Protein AF-A0A2T1D5I8-F1 (afdb_monomer_lite)

Foldseek 3Di:
DVVVLVVCPPPQEAEDEPVVPVCVVSCVVNVHHYHYDYPFDQDQWLQAAGRDDDPDRDDDPVSSVVRNVNNVVPD

Radius of gyration: 17.21 Å; chains: 1; bounding box: 35×19×43 Å

Organism: NCBI:txid1920490

pLDDT: mean 83.71, std 10.01, range [51.0, 95.12]

Secondary structure (DSSP, 8-state):
-HHHHHHTTT-S-EEEEGGGGGGHHHHHHHT--EEEE-SS--S--SSS-TT-----SS--HHHHHHHHHHHHS--

Structure (mmCIF, N/CA/C/O backbone):
data_AF-A0A2T1D5I8-F1
#
_entry.id   AF-A0A2T1D5I8-F1
#
loop_
_atom_site.group_PDB
_atom_site.id
_atom_site.type_symb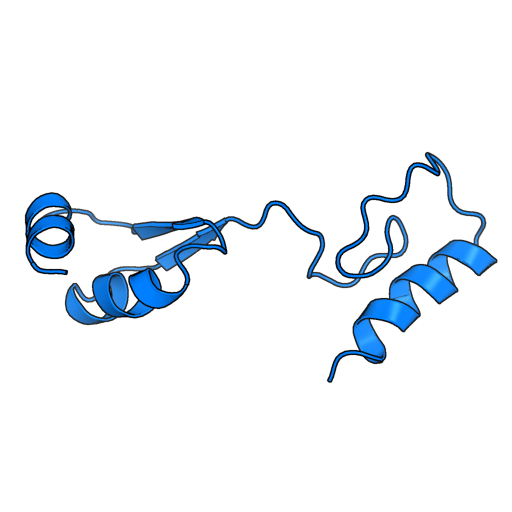ol
_atom_site.label_atom_id
_atom_site.label_alt_id
_atom_site.label_comp_id
_atom_site.label_asym_id
_atom_site.label_entity_id
_atom_site.label_seq_id
_atom_site.pdbx_PDB_ins_code
_atom_site.Cartn_x
_atom_site.Cartn_y
_atom_site.Cartn_z
_atom_site.occupancy
_atom_site.B_iso_or_equiv
_atom_site.auth_seq_id
_atom_site.auth_comp_id
_atom_site.auth_asym_id
_atom_site.auth_atom_id
_atom_site.pdbx_PDB_model_num
ATOM 1 N N . MET A 1 1 ? -4.982 12.495 15.673 1.00 61.34 1 MET A N 1
ATOM 2 C CA . MET A 1 1 ? -4.868 11.030 15.883 1.00 61.34 1 MET A CA 1
ATOM 3 C C . MET A 1 1 ? -6.090 10.479 16.608 1.00 61.34 1 MET A C 1
ATOM 5 O O . MET A 1 1 ? -6.562 9.442 16.169 1.00 61.34 1 MET A O 1
ATOM 9 N N . SER A 1 2 ? -6.617 11.167 17.632 1.00 72.50 2 SER A N 1
ATOM 10 C CA . SER A 1 2 ? -7.889 10.825 18.303 1.00 72.50 2 SER A CA 1
ATOM 11 C C . SER A 1 2 ? -9.028 10.578 17.317 1.00 72.50 2 SER A C 1
ATOM 13 O O . SER A 1 2 ? -9.585 9.495 17.298 1.00 72.50 2 SER A O 1
ATOM 15 N N . ASP A 1 3 ? -9.263 11.516 16.400 1.00 83.06 3 ASP A N 1
ATOM 16 C CA . ASP A 1 3 ? -10.446 11.485 15.531 1.00 83.06 3 ASP A CA 1
ATOM 17 C C . ASP A 1 3 ? -10.451 10.282 14.579 1.00 83.06 3 ASP A C 1
ATOM 19 O O . ASP A 1 3 ? -11.498 9.774 14.197 1.00 83.06 3 ASP A O 1
ATOM 23 N N . ILE A 1 4 ? -9.262 9.805 14.200 1.00 82.38 4 ILE A N 1
ATOM 24 C CA . ILE A 1 4 ? -9.096 8.665 13.294 1.00 82.38 4 ILE A CA 1
ATOM 25 C C . ILE A 1 4 ? -9.217 7.356 14.066 1.00 82.38 4 ILE A C 1
ATOM 27 O O . ILE A 1 4 ? -9.814 6.420 13.550 1.00 82.38 4 ILE A O 1
ATOM 31 N N . LEU A 1 5 ? -8.701 7.299 15.298 1.00 84.50 5 LEU A N 1
ATOM 32 C CA . LEU A 1 5 ? -8.935 6.171 16.200 1.00 84.50 5 LEU A CA 1
ATOM 33 C C . LEU A 1 5 ? -10.429 6.017 16.489 1.00 84.50 5 LEU A C 1
ATOM 35 O O . LEU A 1 5 ? -10.952 4.921 16.345 1.00 84.50 5 LEU A O 1
ATOM 39 N N . ASP A 1 6 ? -11.118 7.113 16.800 1.00 87.94 6 ASP A N 1
ATOM 40 C CA . ASP A 1 6 ? -12.554 7.106 17.081 1.00 87.94 6 ASP A CA 1
ATOM 41 C C . ASP A 1 6 ? -13.367 6.700 15.845 1.00 87.94 6 ASP A C 1
ATOM 43 O O . ASP A 1 6 ? -14.251 5.851 15.936 1.00 87.94 6 ASP A O 1
ATOM 47 N N . ALA A 1 7 ? -13.017 7.221 14.665 1.00 86.25 7 ALA A N 1
ATOM 48 C CA . ALA A 1 7 ? -13.679 6.865 13.410 1.00 86.25 7 ALA A CA 1
ATOM 49 C C . ALA A 1 7 ? -13.445 5.410 12.967 1.00 86.25 7 ALA A C 1
ATOM 51 O O . ALA A 1 7 ? -14.180 4.909 12.118 1.00 86.25 7 ALA A O 1
ATOM 52 N N . THR A 1 8 ? -12.417 4.743 13.495 1.00 87.50 8 THR A N 1
ATOM 53 C CA . THR A 1 8 ? -12.036 3.374 13.105 1.00 87.50 8 THR A CA 1
ATOM 54 C C . THR A 1 8 ? -12.353 2.338 14.179 1.00 87.50 8 THR A C 1
ATOM 56 O O . THR A 1 8 ? -12.054 1.156 14.003 1.00 87.50 8 THR A O 1
ATOM 59 N N . GLN A 1 9 ? -13.028 2.742 15.261 1.00 88.56 9 GLN A N 1
ATOM 60 C CA . GLN A 1 9 ? -13.553 1.810 16.253 1.00 88.56 9 GLN A CA 1
ATOM 61 C C . GLN A 1 9 ? -14.547 0.836 15.606 1.00 88.56 9 GLN A C 1
ATOM 63 O O . GLN A 1 9 ? -15.496 1.239 14.936 1.00 88.56 9 GLN A O 1
ATOM 68 N N . GLY A 1 10 ? -14.322 -0.463 15.819 1.00 90.75 10 GLY A N 1
ATOM 69 C CA . GLY A 1 10 ? -15.143 -1.535 15.249 1.00 90.75 10 GLY A CA 1
ATOM 70 C C . GLY A 1 10 ? -14.784 -1.932 13.814 1.00 90.75 10 GLY A C 1
ATOM 71 O O . GLY A 1 10 ? -15.440 -2.809 13.258 1.00 90.75 10 GLY A O 1
ATOM 72 N N . ALA A 1 11 ? -13.757 -1.328 13.207 1.00 92.06 11 ALA A N 1
ATOM 73 C CA . ALA A 1 11 ? -13.225 -1.810 11.938 1.00 92.06 11 ALA A CA 1
ATOM 74 C C . ALA A 1 11 ? -12.516 -3.161 12.127 1.00 92.06 11 ALA A C 1
ATOM 76 O O . ALA A 1 11 ? -11.758 -3.331 13.074 1.00 92.06 11 ALA A O 1
ATOM 77 N N . GLU A 1 12 ? -12.721 -4.102 11.205 1.00 94.44 12 GLU A N 1
ATOM 78 C CA . GLU A 1 12 ? -12.040 -5.410 11.214 1.00 94.44 12 GLU A CA 1
ATOM 79 C C . GLU A 1 12 ? -10.714 -5.390 10.435 1.00 94.44 12 GLU A C 1
ATOM 81 O O . GLU A 1 12 ? -9.856 -6.248 10.620 1.00 94.44 12 GLU A O 1
ATOM 86 N N . VAL A 1 13 ? -10.552 -4.412 9.538 1.00 93.31 13 VAL A N 1
ATOM 87 C CA . VAL A 1 13 ? -9.414 -4.260 8.625 1.00 93.31 13 VAL A CA 1
ATOM 88 C C . VAL A 1 13 ? -9.113 -2.780 8.430 1.00 93.31 13 VAL A C 1
ATOM 90 O O . VAL A 1 13 ? -10.023 -1.965 8.276 1.00 93.31 13 VAL A O 1
ATOM 93 N N . PHE A 1 14 ? -7.826 -2.444 8.348 1.00 93.38 14 PHE A N 1
ATOM 94 C CA . PHE A 1 14 ? -7.362 -1.092 8.055 1.00 93.38 14 PHE A CA 1
ATOM 95 C C . PHE A 1 14 ? -6.625 -1.044 6.709 1.00 93.38 14 PHE A C 1
ATOM 97 O O . PHE A 1 14 ? -5.625 -1.731 6.527 1.00 93.38 14 PHE A O 1
ATOM 104 N N . ILE A 1 15 ? -7.075 -0.219 5.759 1.00 94.44 15 ILE A N 1
ATOM 105 C CA . ILE A 1 15 ? -6.405 -0.036 4.458 1.00 94.44 15 ILE A CA 1
ATOM 106 C C . ILE A 1 15 ? -5.984 1.422 4.324 1.00 94.44 15 ILE A C 1
ATOM 108 O O . ILE A 1 15 ? -6.805 2.321 4.495 1.00 94.44 15 ILE A O 1
ATOM 112 N N . PHE A 1 16 ? -4.717 1.672 4.003 1.00 92.94 16 PHE A N 1
ATOM 113 C CA . PHE A 1 16 ? -4.187 3.032 3.939 1.00 92.94 16 PHE A CA 1
ATOM 114 C C . PHE A 1 16 ? -3.241 3.245 2.765 1.00 92.94 16 PHE A C 1
ATOM 116 O O . PHE A 1 16 ? -2.553 2.336 2.310 1.00 92.94 16 PHE A O 1
ATOM 123 N N . HIS A 1 17 ? -3.215 4.480 2.269 1.00 93.19 17 HIS A N 1
ATOM 124 C CA . HIS A 1 17 ? -2.320 4.897 1.195 1.00 93.19 17 HIS A CA 1
ATOM 125 C C . HIS A 1 17 ? -0.903 5.167 1.725 1.00 93.19 17 HIS A C 1
ATOM 127 O O . HIS A 1 17 ? -0.736 5.556 2.880 1.00 93.19 17 HIS A O 1
ATOM 133 N N . GLN A 1 18 ? 0.115 5.078 0.865 1.00 90.06 18 GLN A N 1
ATOM 134 C CA . GLN A 1 18 ? 1.529 5.3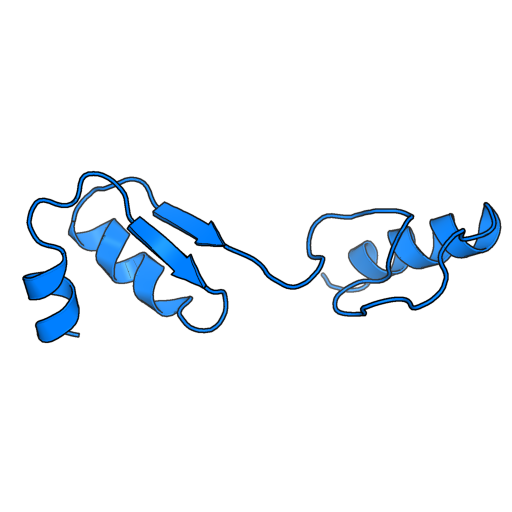02 1.225 1.00 90.06 18 GLN A CA 1
ATOM 135 C C . GLN A 1 18 ? 1.839 6.650 1.904 1.00 90.06 18 GLN A C 1
ATOM 137 O O . GLN A 1 18 ? 2.771 6.740 2.695 1.00 90.06 18 GLN A O 1
ATOM 142 N N . LEU A 1 19 ? 1.042 7.695 1.656 1.00 90.75 19 LEU A N 1
ATOM 143 C CA . LEU A 1 19 ? 1.188 8.998 2.332 1.00 90.75 19 LEU A CA 1
ATOM 144 C C . LEU A 1 19 ? 0.725 8.974 3.799 1.00 90.75 19 LEU A C 1
ATOM 146 O O . LEU A 1 19 ? 1.082 9.852 4.579 1.00 90.75 19 LEU A O 1
ATOM 150 N N . ALA A 1 20 ? -0.063 7.970 4.177 1.00 91.81 20 ALA A N 1
ATOM 151 C CA . ALA A 1 20 ? -0.583 7.761 5.519 1.00 91.81 20 ALA A CA 1
ATOM 152 C C . ALA A 1 20 ? 0.125 6.588 6.217 1.00 91.81 20 ALA A C 1
ATOM 154 O O . ALA A 1 20 ? -0.501 5.866 6.982 1.00 91.81 20 ALA A O 1
ATOM 155 N N . LEU A 1 21 ? 1.430 6.398 5.980 1.00 90.19 21 LEU A N 1
ATOM 156 C CA . LEU A 1 21 ? 2.233 5.342 6.621 1.00 90.19 21 LEU A CA 1
ATOM 157 C C . LEU A 1 21 ? 2.118 5.335 8.154 1.00 90.19 21 LEU A C 1
ATOM 159 O O . LEU A 1 21 ? 2.117 4.276 8.771 1.00 90.19 21 LEU A O 1
ATOM 163 N N . TRP A 1 22 ? 1.941 6.509 8.762 1.00 89.31 22 TRP A N 1
ATOM 164 C CA . TRP A 1 22 ? 1.713 6.659 10.201 1.00 89.31 22 TRP A CA 1
ATOM 165 C C . TRP A 1 22 ? 0.441 5.942 10.697 1.00 89.31 22 TRP A C 1
ATOM 167 O O . TRP A 1 22 ? 0.345 5.630 11.884 1.00 89.31 22 TRP A O 1
ATOM 177 N N . ALA A 1 23 ? -0.525 5.663 9.815 1.00 89.19 23 ALA A N 1
ATOM 178 C CA . ALA A 1 23 ? -1.774 4.983 10.149 1.00 89.19 23 ALA A CA 1
ATOM 179 C C . ALA A 1 23 ? -1.571 3.498 10.493 1.00 89.19 23 ALA A C 1
ATOM 181 O O . ALA A 1 23 ? -2.431 2.899 11.134 1.00 89.19 23 ALA A O 1
ATOM 182 N N . TYR A 1 24 ? -0.399 2.935 10.184 1.00 91.69 24 TYR A N 1
ATOM 183 C CA . TYR A 1 24 ? 0.026 1.639 10.710 1.00 91.69 24 TYR A CA 1
ATOM 184 C C . TYR A 1 24 ? -0.095 1.574 12.245 1.00 91.69 24 TYR A C 1
ATOM 186 O O . TYR A 1 24 ? -0.640 0.616 12.782 1.00 91.69 24 TYR A O 1
ATOM 194 N N . HIS A 1 25 ? 0.293 2.639 12.959 1.00 92.25 25 HIS A N 1
ATOM 195 C CA . HIS A 1 25 ? 0.192 2.700 14.425 1.00 92.25 25 HIS A CA 1
ATOM 196 C C . HIS A 1 25 ? -1.244 2.809 14.956 1.00 92.25 25 HIS A C 1
ATOM 198 O O . HIS A 1 25 ? -1.468 2.715 16.165 1.00 92.25 25 HIS A O 1
ATOM 204 N N . VAL A 1 26 ? -2.213 3.099 14.087 1.00 91.56 26 VAL A N 1
ATOM 205 C CA . VAL A 1 26 ? -3.639 3.061 14.434 1.00 91.56 26 VAL A CA 1
ATOM 206 C C . VAL A 1 26 ? -4.114 1.615 14.380 1.00 91.56 26 VAL A C 1
ATOM 208 O O . VAL A 1 26 ? -4.683 1.139 15.355 1.00 91.56 26 VAL A O 1
ATOM 211 N N . ALA A 1 27 ? -3.799 0.902 13.296 1.00 92.31 27 ALA A N 1
ATOM 212 C CA . ALA A 1 27 ? -4.120 -0.517 13.161 1.00 92.31 27 ALA A CA 1
ATOM 213 C C . ALA A 1 27 ? -3.448 -1.371 14.252 1.00 92.31 27 ALA A C 1
ATOM 215 O O . ALA A 1 27 ? -4.098 -2.222 14.848 1.00 92.31 27 ALA A O 1
ATOM 216 N N . GLU A 1 28 ? -2.189 -1.068 14.586 1.00 91.88 28 GLU A N 1
ATOM 217 C CA . GLU A 1 28 ? -1.452 -1.693 15.694 1.00 91.88 28 GLU A CA 1
ATOM 218 C C . GLU A 1 28 ? -2.141 -1.475 17.051 1.00 91.88 28 GLU A C 1
ATOM 220 O O . GLU A 1 28 ? -2.222 -2.393 17.859 1.00 91.88 28 GLU A O 1
ATOM 225 N N . ARG A 1 29 ? -2.685 -0.275 17.306 1.00 92.12 29 ARG A N 1
ATOM 226 C CA . ARG A 1 29 ? -3.420 0.018 18.550 1.00 92.12 29 ARG A CA 1
ATOM 227 C C . ARG A 1 29 ? -4.767 -0.689 18.642 1.00 92.12 29 ARG A C 1
ATOM 229 O O . ARG A 1 29 ? -5.221 -0.953 19.750 1.00 92.12 29 ARG A O 1
ATOM 236 N N . LEU A 1 30 ? -5.419 -0.910 17.506 1.00 91.12 30 LEU A N 1
ATOM 237 C CA . LEU A 1 30 ? -6.722 -1.568 17.431 1.00 91.12 30 LEU A CA 1
ATOM 238 C C . LEU A 1 30 ? -6.608 -3.098 17.349 1.00 91.12 30 LEU A C 1
ATOM 240 O O . LEU A 1 30 ? -7.633 -3.764 17.411 1.00 91.12 30 LEU A O 1
ATOM 244 N N . ASP A 1 31 ? -5.386 -3.634 17.245 1.00 94.00 31 ASP A N 1
ATOM 245 C CA . ASP A 1 31 ? -5.091 -5.063 17.071 1.00 94.00 31 ASP A CA 1
ATOM 246 C C . ASP A 1 31 ? -5.801 -5.677 15.851 1.00 94.00 31 ASP A C 1
ATOM 248 O O . ASP A 1 31 ? -6.378 -6.762 15.901 1.00 94.00 31 ASP A O 1
ATOM 252 N N . ILE A 1 32 ? -5.780 -4.945 14.730 1.00 94.31 32 ILE A N 1
ATOM 253 C CA . ILE A 1 32 ? -6.426 -5.360 13.479 1.00 94.31 32 ILE A CA 1
ATOM 254 C C . ILE A 1 32 ? -5.433 -5.466 12.319 1.00 94.31 32 ILE A C 1
ATOM 256 O O . ILE A 1 32 ? -4.461 -4.704 12.247 1.00 94.31 32 ILE A O 1
ATOM 260 N N . PRO A 1 33 ? -5.677 -6.378 11.359 1.00 95.12 33 PRO A N 1
ATOM 261 C CA . PRO A 1 33 ? -4.865 -6.483 10.156 1.00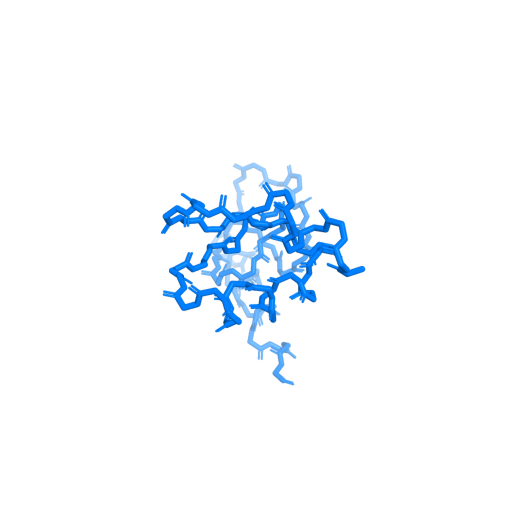 95.12 33 PRO A CA 1
ATOM 262 C C . PRO A 1 33 ? -4.852 -5.172 9.364 1.00 95.12 33 PRO A C 1
ATOM 264 O O . PRO A 1 33 ? -5.879 -4.514 9.168 1.00 95.12 33 PRO A O 1
ATOM 267 N N . SER A 1 34 ? -3.667 -4.822 8.862 1.00 94.31 34 SER A N 1
ATOM 268 C CA . SER A 1 34 ? -3.443 -3.601 8.093 1.00 94.31 34 SER A CA 1
ATOM 269 C C . SER A 1 34 ? -2.892 -3.904 6.699 1.00 94.31 34 SER A C 1
ATOM 271 O O . SER A 1 34 ? -2.031 -4.769 6.536 1.00 94.31 34 SER A O 1
ATOM 273 N N . PHE A 1 35 ? -3.386 -3.186 5.690 1.00 94.56 35 PHE A N 1
ATOM 274 C CA . PHE A 1 35 ? -2.969 -3.313 4.297 1.00 94.56 35 PHE A CA 1
ATOM 275 C C . PHE A 1 35 ? -2.505 -1.964 3.755 1.00 94.56 35 PHE A C 1
ATOM 277 O O . PHE A 1 35 ? -3.235 -0.969 3.771 1.00 94.56 35 PHE A O 1
ATOM 284 N N . LEU A 1 36 ? -1.288 -1.950 3.220 1.00 93.00 36 LEU A N 1
ATOM 285 C CA . LEU A 1 36 ? -0.716 -0.789 2.558 1.00 93.00 36 LEU A CA 1
ATOM 286 C C . LEU A 1 36 ? -1.087 -0.802 1.069 1.00 93.00 36 LEU A C 1
ATOM 288 O O . LEU A 1 36 ? -0.634 -1.657 0.308 1.00 93.00 36 LEU A O 1
ATOM 292 N N . ALA A 1 37 ? -1.889 0.172 0.652 1.00 92.44 37 ALA A N 1
ATOM 293 C CA . ALA A 1 37 ? -2.235 0.405 -0.741 1.00 92.44 37 ALA A CA 1
ATOM 294 C C . ALA A 1 37 ? -1.201 1.337 -1.389 1.00 92.44 37 ALA A C 1
ATOM 296 O O . ALA A 1 37 ? -1.099 2.524 -1.057 1.00 92.44 37 ALA A O 1
ATOM 297 N N . LEU A 1 38 ? -0.433 0.784 -2.326 1.00 88.94 38 LEU A N 1
ATOM 298 C CA . LEU A 1 38 ? 0.624 1.489 -3.041 1.00 88.94 38 LEU A CA 1
ATOM 299 C C . LEU A 1 38 ? 0.154 1.883 -4.439 1.00 88.94 38 LEU A C 1
ATOM 301 O O . LEU A 1 38 ? -0.393 1.065 -5.175 1.00 88.94 38 LEU A O 1
ATOM 305 N N . THR A 1 39 ? 0.406 3.133 -4.816 1.00 86.44 39 THR A N 1
ATOM 306 C CA . THR A 1 39 ? 0.188 3.628 -6.187 1.00 86.44 39 THR A CA 1
ATOM 307 C C . THR A 1 39 ? 1.478 3.673 -6.999 1.00 86.44 39 THR A C 1
ATOM 309 O O . THR A 1 39 ? 1.442 3.952 -8.192 1.00 86.44 39 THR A O 1
ATOM 312 N N . VAL A 1 40 ? 2.617 3.385 -6.364 1.00 84.81 40 VAL A N 1
ATOM 313 C CA . VAL A 1 40 ? 3.944 3.330 -6.985 1.00 84.81 40 VAL A CA 1
ATOM 314 C C . VAL A 1 40 ? 4.487 1.900 -6.978 1.00 84.81 40 VAL A C 1
ATOM 316 O O . VAL A 1 40 ? 4.190 1.130 -6.058 1.00 84.81 40 VAL A O 1
ATOM 319 N N . PRO A 1 41 ? 5.306 1.525 -7.973 1.00 82.56 41 PRO A N 1
ATOM 320 C CA . PRO A 1 41 ? 5.900 0.203 -8.009 1.00 82.56 41 PRO A CA 1
ATOM 321 C C . PRO A 1 41 ? 7.045 0.118 -6.990 1.00 82.56 41 PRO A C 1
ATOM 323 O O . PRO A 1 41 ? 8.082 0.768 -7.127 1.00 82.56 41 PRO A O 1
ATOM 326 N N . ILE A 1 42 ? 6.823 -0.675 -5.939 1.00 82.44 42 ILE A N 1
ATOM 327 C CA . ILE A 1 42 ? 7.816 -0.975 -4.889 1.00 82.44 42 ILE A CA 1
ATOM 328 C C . ILE A 1 42 ? 8.284 -2.433 -4.964 1.00 82.44 42 ILE A C 1
ATOM 330 O O . ILE A 1 42 ? 9.411 -2.738 -4.585 1.00 82.44 42 ILE A O 1
ATOM 334 N N . SER A 1 43 ? 7.449 -3.334 -5.486 1.00 83.75 43 SER A N 1
ATOM 335 C CA . SER A 1 43 ? 7.832 -4.730 -5.696 1.00 83.75 43 SER A CA 1
ATOM 336 C C . SER A 1 43 ? 8.662 -4.865 -6.968 1.00 83.75 43 SER A C 1
ATOM 338 O O . SER A 1 43 ? 8.289 -4.317 -8.007 1.00 83.75 43 SER A O 1
ATOM 340 N N . ALA A 1 44 ? 9.776 -5.594 -6.882 1.00 84.19 44 ALA A N 1
ATOM 341 C CA . ALA A 1 44 ? 10.712 -5.729 -7.986 1.00 84.19 44 ALA A CA 1
ATOM 342 C C . ALA A 1 44 ? 10.046 -6.367 -9.213 1.00 84.19 44 ALA A C 1
ATOM 344 O O . ALA A 1 44 ? 9.526 -7.481 -9.157 1.00 84.19 44 ALA A O 1
ATOM 345 N N . THR A 1 45 ? 10.086 -5.649 -10.334 1.00 84.38 45 THR A N 1
ATOM 346 C CA . THR A 1 45 ? 9.530 -6.076 -11.622 1.00 84.38 45 THR A CA 1
ATOM 347 C C . THR A 1 45 ? 10.417 -5.603 -12.773 1.00 84.38 45 THR A C 1
ATOM 349 O O . THR A 1 45 ? 11.208 -4.671 -12.633 1.00 84.38 45 THR A O 1
ATOM 352 N N . GLN A 1 46 ? 10.299 -6.268 -13.921 1.00 83.94 46 GLN A N 1
ATOM 353 C CA . GLN A 1 46 ? 10.976 -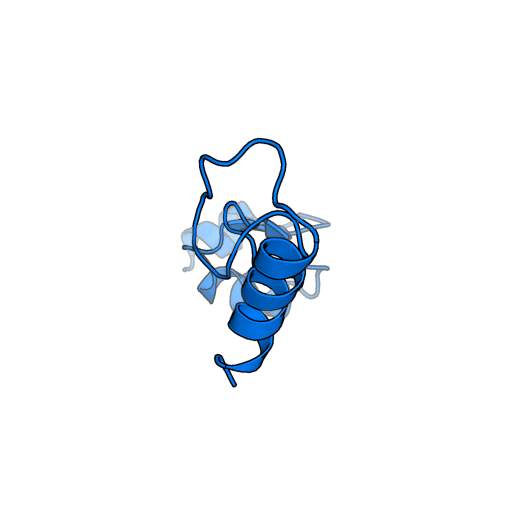5.891 -15.161 1.00 83.94 46 GLN A CA 1
ATOM 354 C C . GLN A 1 46 ? 10.193 -4.829 -15.952 1.00 83.94 46 GLN A C 1
ATOM 356 O O . GLN A 1 46 ? 10.756 -4.176 -16.832 1.00 83.94 46 GLN A O 1
ATOM 361 N N . ASP A 1 47 ? 8.921 -4.608 -15.621 1.00 81.81 47 ASP A N 1
ATOM 362 C CA . ASP A 1 47 ? 8.026 -3.753 -16.407 1.00 81.81 47 ASP A CA 1
ATOM 363 C C . ASP A 1 47 ? 8.294 -2.254 -16.197 1.00 81.81 47 ASP A C 1
ATOM 365 O O . ASP A 1 47 ? 8.226 -1.458 -17.138 1.00 81.81 47 ASP A O 1
ATOM 369 N N . TYR A 1 48 ? 8.642 -1.859 -14.969 1.00 82.69 48 TYR A N 1
ATOM 370 C CA . TYR A 1 48 ? 8.849 -0.462 -14.575 1.00 82.69 48 TYR A CA 1
ATOM 371 C C . TYR A 1 48 ? 10.017 -0.337 -13.586 1.00 82.69 48 TYR A C 1
ATOM 373 O O . TYR A 1 48 ? 10.184 -1.229 -12.753 1.00 82.69 48 TYR A O 1
ATOM 381 N N . PRO A 1 49 ? 10.806 0.753 -13.626 1.00 79.50 49 PRO A N 1
ATOM 382 C CA . PRO A 1 49 ? 11.831 1.032 -12.625 1.00 79.50 49 PRO A CA 1
ATOM 383 C C . PRO A 1 49 ? 11.227 1.482 -11.284 1.00 79.50 49 PRO A C 1
ATOM 385 O O . PRO A 1 49 ? 10.104 1.988 -11.231 1.00 79.50 49 PRO A O 1
ATOM 388 N N . PHE A 1 50 ? 11.996 1.341 -10.204 1.00 79.81 50 PHE A N 1
ATOM 389 C CA . PHE A 1 50 ? 11.597 1.718 -8.848 1.00 79.81 50 PHE A CA 1
ATOM 390 C C . PHE A 1 50 ? 11.154 3.188 -8.770 1.00 79.81 50 PHE A C 1
ATOM 392 O O . PHE A 1 50 ? 11.861 4.084 -9.236 1.00 79.81 50 PHE A O 1
ATOM 399 N N . LEU A 1 51 ? 9.968 3.426 -8.190 1.00 74.06 51 LEU A N 1
ATOM 400 C CA . LEU A 1 51 ? 9.326 4.748 -8.063 1.00 74.06 51 LEU A CA 1
ATOM 401 C C . LEU A 1 51 ? 9.132 5.520 -9.382 1.00 74.06 51 LEU A C 1
ATOM 403 O O . LEU A 1 51 ? 8.911 6.732 -9.362 1.00 74.06 51 LEU A O 1
ATOM 407 N N . SER A 1 52 ? 9.174 4.844 -10.531 1.00 73.06 52 SER A N 1
ATOM 408 C CA . SER A 1 52 ? 9.028 5.489 -11.833 1.00 73.06 52 SER A CA 1
ATOM 409 C C . SER A 1 52 ? 7.941 4.829 -12.669 1.00 73.06 52 SER A C 1
ATOM 411 O O . SER A 1 52 ? 7.926 3.622 -12.907 1.00 73.06 52 SER A O 1
ATOM 413 N N . PHE A 1 53 ? 7.028 5.657 -13.168 1.00 67.38 53 PHE A N 1
ATOM 414 C CA . PHE A 1 53 ? 6.003 5.246 -14.115 1.00 67.38 53 PHE A CA 1
ATOM 415 C C . PHE A 1 53 ? 6.615 5.254 -15.517 1.00 67.38 53 PHE A C 1
ATOM 417 O O . PHE A 1 53 ? 6.568 6.259 -16.232 1.00 67.38 53 PHE A O 1
ATOM 424 N N . SER A 1 54 ? 7.257 4.148 -15.899 1.00 63.97 54 SER A N 1
ATOM 425 C CA . SER A 1 54 ? 7.809 4.023 -17.248 1.00 63.97 54 SER A CA 1
ATOM 426 C C . SER A 1 54 ? 6.688 4.123 -18.280 1.00 63.97 54 SER A C 1
ATOM 428 O O . SER A 1 54 ? 5.697 3.399 -18.223 1.00 63.97 54 SER A O 1
ATOM 430 N N . LYS A 1 55 ? 6.853 5.013 -19.262 1.00 63.78 55 LYS A N 1
ATOM 431 C CA . LYS A 1 55 ? 5.939 5.129 -20.412 1.00 63.78 55 LYS A CA 1
ATOM 432 C C . LYS A 1 55 ? 6.173 4.034 -21.461 1.00 63.78 55 LYS A C 1
ATOM 434 O O . LYS A 1 55 ? 5.469 3.991 -22.469 1.00 63.78 55 LYS A O 1
ATOM 439 N N . VAL A 1 56 ? 7.185 3.183 -21.273 1.00 63.59 56 VAL A N 1
ATOM 440 C CA . VAL A 1 56 ? 7.589 2.179 -22.260 1.00 63.59 56 VAL A CA 1
ATOM 441 C C . VAL A 1 56 ? 6.703 0.947 -22.112 1.00 63.59 56 VAL A C 1
ATOM 443 O O . VAL A 1 56 ? 6.882 0.144 -21.207 1.00 63.59 56 VAL A O 1
ATOM 446 N N . LYS A 1 57 ? 5.746 0.793 -23.031 1.00 59.31 57 LYS A N 1
ATOM 447 C CA . LYS A 1 57 ? 4.713 -0.257 -22.999 1.00 59.31 57 LYS A CA 1
ATOM 448 C C . LYS A 1 57 ? 5.233 -1.678 -23.303 1.00 59.31 57 LYS A C 1
ATOM 450 O O . LYS A 1 57 ? 4.429 -2.594 -23.318 1.00 59.31 57 LYS A O 1
ATOM 455 N N . ASN A 1 58 ? 6.533 -1.848 -23.575 1.00 62.78 58 ASN A N 1
ATOM 456 C CA . ASN A 1 58 ? 7.214 -3.125 -23.834 1.00 62.78 58 ASN A CA 1
ATOM 457 C C . ASN A 1 58 ? 8.737 -2.947 -23.656 1.0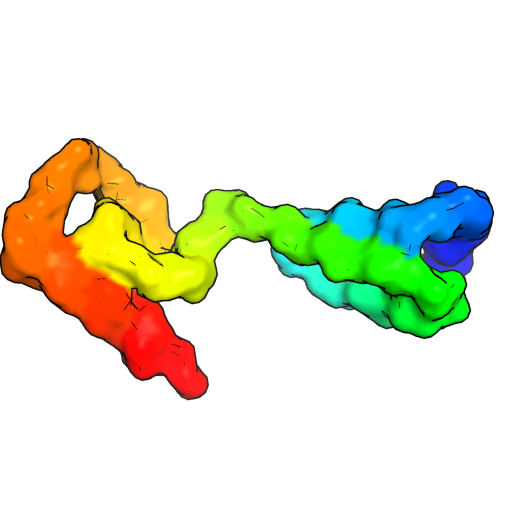0 62.78 58 ASN A C 1
ATOM 459 O O . ASN A 1 58 ? 9.417 -2.584 -24.623 1.00 62.78 58 ASN A O 1
ATOM 463 N N . PRO A 1 59 ? 9.294 -3.124 -22.446 1.00 65.81 59 PRO A N 1
ATOM 464 C CA . PRO A 1 59 ? 10.738 -3.083 -22.265 1.00 65.81 59 PRO A CA 1
ATOM 465 C C . PRO A 1 59 ? 11.398 -4.225 -23.053 1.00 65.81 59 PRO A C 1
ATOM 467 O O . PRO A 1 59 ? 10.938 -5.365 -23.045 1.00 65.81 59 PRO A O 1
ATOM 470 N N . THR A 1 60 ? 12.499 -3.934 -23.747 1.00 78.81 60 THR A N 1
ATOM 471 C CA . THR A 1 60 ? 13.381 -4.987 -24.266 1.00 78.81 60 THR A CA 1
ATOM 472 C C . THR A 1 60 ? 13.981 -5.771 -23.098 1.00 78.81 60 THR A C 1
ATOM 474 O O . THR A 1 60 ? 14.111 -5.237 -21.993 1.00 78.81 60 THR A O 1
ATOM 477 N N . LEU A 1 61 ? 14.406 -7.015 -23.343 1.00 78.88 61 LEU A N 1
ATOM 478 C CA . LEU A 1 61 ? 14.966 -7.901 -22.313 1.00 78.88 61 LEU A CA 1
ATOM 479 C C . LEU A 1 61 ? 16.089 -7.220 -21.506 1.00 78.88 61 LEU A C 1
ATOM 481 O O . LEU A 1 61 ? 16.127 -7.331 -20.286 1.00 78.88 61 LEU A O 1
ATOM 485 N N . PHE A 1 62 ? 16.937 -6.423 -22.165 1.00 83.88 62 PHE A N 1
ATOM 486 C CA . PHE A 1 62 ? 17.974 -5.620 -21.509 1.00 83.88 62 PHE A CA 1
ATOM 487 C C . PHE A 1 62 ? 17.403 -4.522 -20.593 1.00 83.88 62 PHE A C 1
ATOM 489 O O . PHE A 1 62 ? 17.807 -4.411 -19.437 1.00 83.88 62 PHE A O 1
ATOM 496 N N . THR A 1 63 ? 16.434 -3.734 -21.071 1.00 82.00 63 THR A N 1
ATOM 497 C CA . THR A 1 63 ? 15.795 -2.691 -20.246 1.00 82.00 63 THR A CA 1
ATOM 498 C C . THR A 1 63 ? 15.005 -3.268 -19.070 1.00 82.00 63 THR A C 1
ATOM 500 O O . THR A 1 63 ? 14.977 -2.651 -18.009 1.00 82.00 63 THR A O 1
ATOM 503 N N . GLY A 1 64 ? 14.442 -4.473 -19.213 1.00 82.12 64 GLY A N 1
ATOM 504 C CA . GLY A 1 64 ? 13.759 -5.172 -18.124 1.00 82.12 64 GLY A CA 1
ATOM 505 C C . GLY A 1 64 ? 14.698 -5.532 -16.970 1.00 82.12 64 GLY A C 1
ATOM 506 O O . GLY A 1 64 ? 14.365 -5.313 -15.807 1.00 82.12 64 GLY A O 1
ATOM 507 N N . TRP A 1 65 ? 15.914 -5.996 -17.274 1.00 85.88 65 TRP A N 1
ATOM 508 C CA . TRP A 1 65 ? 16.933 -6.252 -16.249 1.00 85.88 65 TRP A CA 1
ATOM 509 C C . TRP A 1 65 ? 17.415 -4.977 -15.553 1.00 85.88 65 TRP A C 1
ATOM 511 O O . TRP A 1 65 ? 17.638 -5.001 -14.345 1.00 85.88 65 TRP A O 1
ATOM 521 N N . ILE A 1 66 ? 17.529 -3.858 -16.276 1.00 85.62 66 ILE A N 1
ATOM 522 C CA . ILE A 1 66 ? 17.861 -2.554 -15.675 1.00 85.62 66 ILE A CA 1
ATOM 523 C C . ILE A 1 66 ? 16.744 -2.092 -14.733 1.00 85.62 66 ILE A C 1
ATOM 525 O O . ILE A 1 66 ? 17.027 -1.656 -13.615 1.00 85.62 66 ILE A O 1
ATOM 529 N N . ASN A 1 67 ? 15.480 -2.226 -15.149 1.00 85.31 67 ASN A N 1
ATOM 530 C CA . ASN A 1 67 ? 14.329 -1.917 -14.303 1.00 85.31 67 ASN A CA 1
ATOM 531 C C . ASN A 1 67 ? 14.365 -2.751 -13.020 1.00 85.31 67 ASN A C 1
ATOM 533 O O . ASN A 1 67 ? 14.293 -2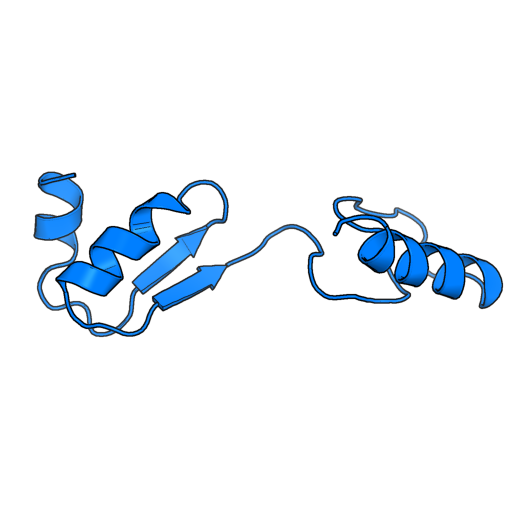.185 -11.934 1.00 85.31 67 ASN A O 1
ATOM 537 N N . TYR A 1 68 ? 14.583 -4.062 -13.122 1.00 85.12 68 TYR A N 1
ATOM 538 C CA . TYR A 1 68 ? 14.698 -4.934 -11.953 1.00 85.12 68 TYR A CA 1
ATOM 539 C C . TYR A 1 68 ? 15.876 -4.545 -11.043 1.00 85.12 68 TYR A C 1
ATOM 541 O O . TYR A 1 68 ? 15.726 -4.461 -9.825 1.00 85.12 68 TYR A O 1
ATOM 549 N N . ALA A 1 69 ? 17.038 -4.235 -11.625 1.00 86.25 69 ALA A N 1
ATOM 550 C CA . ALA A 1 69 ? 18.211 -3.797 -10.873 1.00 86.25 69 ALA A CA 1
ATOM 551 C C . ALA A 1 69 ? 17.967 -2.489 -10.099 1.00 86.25 69 ALA A C 1
ATOM 553 O O . ALA A 1 69 ? 18.527 -2.315 -9.018 1.00 86.25 69 ALA A O 1
ATOM 554 N N . SER A 1 70 ? 17.095 -1.599 -10.589 1.00 85.00 70 SER A N 1
ATOM 555 C CA . SER A 1 70 ? 16.762 -0.353 -9.884 1.00 85.00 70 SER A CA 1
ATOM 556 C C . SER A 1 70 ? 16.126 -0.576 -8.503 1.00 85.00 70 SER A C 1
ATOM 558 O O . SER A 1 70 ? 16.345 0.234 -7.607 1.00 85.00 70 SER A O 1
ATOM 560 N N . TYR A 1 71 ? 15.432 -1.701 -8.291 1.00 85.12 71 TYR A N 1
ATOM 561 C CA . TYR A 1 71 ? 14.884 -2.082 -6.981 1.00 85.12 71 TYR A CA 1
ATOM 562 C C . TYR A 1 71 ? 15.960 -2.587 -6.013 1.00 85.12 71 TYR A C 1
ATOM 564 O O . TYR A 1 71 ? 15.779 -2.507 -4.805 1.00 85.12 71 TYR A O 1
ATOM 572 N N . LEU A 1 72 ? 17.080 -3.112 -6.523 1.00 83.75 72 LEU A N 1
ATOM 573 C CA . LEU A 1 72 ? 18.180 -3.631 -5.698 1.00 83.75 72 LEU A CA 1
ATOM 574 C C . LEU A 1 72 ? 19.129 -2.530 -5.212 1.00 83.75 72 LEU A C 1
ATOM 576 O O . LEU A 1 72 ? 19.823 -2.721 -4.215 1.00 83.75 72 LEU A O 1
ATOM 580 N N . LEU A 1 73 ? 19.180 -1.403 -5.926 1.00 74.00 73 LEU A N 1
ATOM 581 C CA . LEU A 1 73 ? 20.033 -0.261 -5.588 1.00 74.00 73 LEU A CA 1
ATOM 582 C C . LEU A 1 73 ? 19.467 0.593 -4.446 1.00 74.00 73 LEU A C 1
ATOM 584 O O . LEU A 1 73 ? 20.205 1.383 -3.862 1.00 74.00 73 LEU A O 1
ATOM 588 N N . VAL A 1 74 ? 18.185 0.426 -4.116 1.00 65.81 74 VAL A N 1
ATOM 589 C CA . VAL A 1 74 ? 17.542 1.066 -2.967 1.00 65.81 74 VAL A CA 1
ATOM 590 C C . VAL A 1 74 ? 17.521 0.055 -1.825 1.00 65.81 74 VAL A C 1
ATOM 592 O O . VAL A 1 74 ? 16.600 -0.749 -1.706 1.00 65.81 74 VAL A O 1
ATOM 595 N N . LYS A 1 75 ? 18.592 0.052 -1.031 1.00 51.00 75 LYS A N 1
ATOM 596 C CA . LYS A 1 75 ? 18.746 -0.768 0.173 1.00 51.00 75 LYS A CA 1
ATOM 597 C C . LYS A 1 75 ? 19.034 0.114 1.374 1.00 51.00 75 LYS A C 1
ATOM 599 O O . LYS A 1 75 ? 19.829 1.065 1.205 1.00 51.00 75 LYS A O 1
#

Sequence (75 aa):
MSDILDATQGAEVFIFHQLALWAYHVAERLDIPSFLALTVPISATQDYPFLSFSKVKNPTLFTGWINYASYLLVK